Protein AF-A0A1G1W576-F1 (afdb_monomer_lite)

Secondary structure (DSSP, 8-state):
--HHHHHHHHTS-HHHHHHHHHHHHHHHHHTTTT-SS------SSS-HHHHHHHHTTTSEEEEEEETTEEEEEE-HHHHHTHHHHHHHHHHHHHT--

Radius of gyration: 12.87 Å; chains: 1; bounding box: 28×29×38 Å

Structure (mmCIF, N/CA/C/O backbone):
data_AF-A0A1G1W576-F1
#
_entry.id   AF-A0A1G1W576-F1
#
loop_
_atom_site.group_PDB
_atom_site.id
_atom_site.type_symbol
_atom_site.label_atom_id
_atom_site.label_alt_id
_atom_site.label_comp_id
_atom_site.label_asym_id
_atom_site.label_entity_id
_atom_site.label_seq_id
_atom_site.pdbx_PDB_ins_code
_atom_site.Cartn_x
_atom_site.Cartn_y
_atom_site.Cartn_z
_atom_site.occupancy
_atom_site.B_iso_or_equiv
_atom_site.auth_seq_id
_atom_site.auth_comp_id
_atom_site.auth_asym_id
_atom_site.auth_atom_id
_atom_site.pdbx_PDB_model_num
ATOM 1 N N . MET A 1 1 ? -3.300 15.237 3.085 1.00 78.19 1 MET A N 1
ATOM 2 C CA . MET A 1 1 ? -3.907 13.913 2.808 1.00 78.19 1 MET A CA 1
ATOM 3 C C . MET A 1 1 ? -5.431 13.900 2.793 1.00 78.19 1 MET A C 1
ATOM 5 O O . MET A 1 1 ? -6.075 14.296 3.761 1.00 78.19 1 MET A O 1
ATOM 9 N N . ASN A 1 2 ? -6.013 13.356 1.720 1.00 86.38 2 ASN A N 1
ATOM 10 C CA . ASN A 1 2 ? -7.446 13.053 1.608 1.00 86.38 2 ASN A CA 1
ATOM 11 C C . ASN A 1 2 ? -7.902 11.958 2.617 1.00 86.38 2 ASN A C 1
ATOM 13 O O . ASN A 1 2 ? -7.309 10.875 2.646 1.00 86.38 2 ASN A O 1
ATOM 17 N N . PRO A 1 3 ? -8.993 12.149 3.394 1.00 86.81 3 PRO A N 1
ATOM 18 C CA . PRO A 1 3 ? -9.479 11.158 4.367 1.00 86.81 3 PRO A CA 1
ATOM 19 C C . PRO A 1 3 ? -9.867 9.802 3.749 1.00 86.81 3 PRO A C 1
ATOM 21 O O . PRO A 1 3 ? -9.781 8.765 4.413 1.00 86.81 3 PRO A O 1
ATOM 24 N N . LYS A 1 4 ? -10.271 9.767 2.470 1.00 87.75 4 LYS A N 1
ATOM 25 C CA . LYS A 1 4 ? -10.526 8.500 1.760 1.00 87.75 4 LYS A CA 1
ATOM 26 C C . LYS A 1 4 ? -9.232 7.725 1.514 1.00 87.75 4 LYS A C 1
ATOM 28 O O . LYS A 1 4 ? -9.210 6.508 1.698 1.00 87.75 4 LYS A O 1
ATOM 33 N N . LEU A 1 5 ? -8.169 8.428 1.128 1.00 88.44 5 LEU A N 1
ATOM 34 C CA . LEU A 1 5 ? -6.853 7.849 0.884 1.00 88.44 5 LEU A CA 1
ATOM 35 C C . LEU A 1 5 ? -6.235 7.327 2.185 1.00 88.44 5 LEU A C 1
ATOM 37 O O . LEU A 1 5 ? -5.795 6.180 2.239 1.00 88.44 5 LEU A O 1
ATOM 41 N N . GLU A 1 6 ? -6.317 8.113 3.262 1.00 90.19 6 GLU A N 1
ATOM 42 C CA . GLU A 1 6 ? -5.898 7.682 4.598 1.00 90.19 6 GLU A CA 1
ATOM 43 C C . GLU A 1 6 ? -6.561 6.355 4.997 1.00 90.19 6 GLU A C 1
ATOM 45 O O . GLU A 1 6 ? -5.894 5.405 5.414 1.00 90.19 6 GLU A O 1
ATOM 50 N N . ARG A 1 7 ? -7.886 6.259 4.833 1.00 90.62 7 ARG A N 1
ATOM 51 C CA . 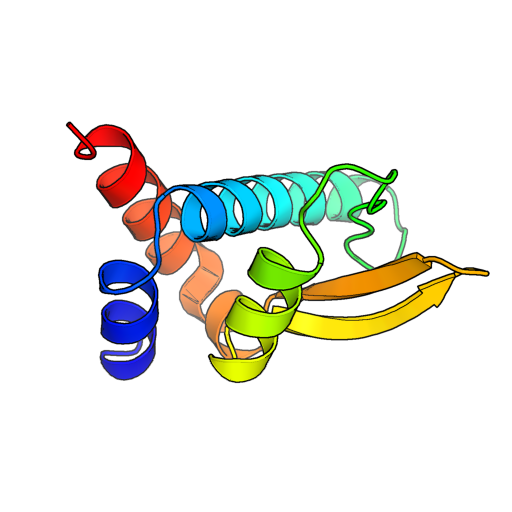ARG A 1 7 ? -8.642 5.048 5.172 1.00 90.62 7 ARG A CA 1
ATOM 52 C C . ARG A 1 7 ? -8.201 3.840 4.341 1.00 90.62 7 ARG A C 1
ATOM 54 O O . ARG A 1 7 ? -8.103 2.736 4.883 1.00 90.62 7 ARG A O 1
ATOM 61 N N . LYS A 1 8 ? -7.926 4.028 3.046 1.00 90.75 8 LYS A N 1
ATOM 62 C CA . LYS A 1 8 ? -7.408 2.966 2.166 1.00 90.75 8 LYS A CA 1
ATOM 63 C C . LYS A 1 8 ? -6.051 2.449 2.658 1.00 90.75 8 LYS A C 1
ATOM 65 O O . LYS A 1 8 ? -5.864 1.238 2.712 1.00 90.75 8 LYS A O 1
ATOM 70 N N . LEU A 1 9 ? -5.149 3.343 3.073 1.00 89.62 9 LEU A N 1
ATOM 71 C CA . LEU A 1 9 ? -3.829 2.986 3.606 1.00 89.62 9 LEU A CA 1
ATOM 72 C C . LEU A 1 9 ? -3.923 2.281 4.966 1.00 89.62 9 LEU A C 1
ATOM 74 O O . LEU A 1 9 ? -3.317 1.232 5.156 1.00 89.62 9 LEU A O 1
ATOM 78 N N . ARG A 1 10 ? -4.748 2.778 5.894 1.00 90.12 10 ARG A N 1
ATOM 79 C CA . ARG A 1 10 ? -4.937 2.151 7.219 1.00 90.12 10 ARG A CA 1
ATOM 80 C C . ARG A 1 10 ? -5.555 0.753 7.167 1.00 90.12 10 ARG A C 1
ATOM 82 O O . ARG A 1 10 ? -5.361 -0.033 8.085 1.00 90.12 10 ARG A O 1
ATOM 89 N N . THR A 1 11 ? -6.328 0.458 6.123 1.00 90.50 11 THR A N 1
ATOM 90 C CA . THR A 1 11 ? -6.972 -0.851 5.912 1.00 90.50 11 THR A CA 1
ATOM 91 C C . THR A 1 11 ? -6.198 -1.749 4.944 1.00 90.50 11 THR A C 1
ATOM 93 O O . THR A 1 11 ? -6.650 -2.853 4.623 1.00 90.50 11 THR A O 1
ATOM 96 N N . ALA A 1 12 ? -5.048 -1.284 4.452 1.00 89.12 12 ALA A N 1
ATOM 97 C CA . ALA A 1 12 ? -4.133 -2.094 3.669 1.00 89.12 12 ALA A CA 1
ATOM 98 C C . ALA A 1 12 ? -3.375 -3.059 4.589 1.00 89.12 12 ALA A C 1
ATOM 100 O O . ALA A 1 12 ? -3.076 -2.746 5.735 1.00 89.12 12 ALA A O 1
ATOM 101 N N . SER A 1 13 ? -3.066 -4.246 4.081 1.00 88.81 13 SER A N 1
ATOM 102 C CA . SER A 1 13 ? -2.239 -5.236 4.782 1.00 88.81 13 SER A CA 1
ATOM 103 C C . SER A 1 13 ? -0.762 -4.828 4.819 1.00 88.81 13 SER A C 1
ATOM 105 O O . SER A 1 13 ? -0.304 -4.061 3.972 1.00 88.81 13 SER A O 1
ATOM 107 N N . LYS A 1 14 ? 0.019 -5.418 5.734 1.00 87.00 14 LYS A N 1
ATOM 108 C CA . LYS A 1 14 ? 1.472 -5.192 5.833 1.00 87.00 14 LYS A CA 1
ATOM 109 C C . LYS A 1 14 ? 2.192 -5.347 4.490 1.00 87.00 14 LYS A C 1
ATOM 111 O O . LYS A 1 14 ? 2.965 -4.478 4.113 1.00 87.00 14 LYS A O 1
ATOM 116 N N . ASN A 1 15 ? 1.883 -6.407 3.737 1.00 86.31 15 ASN A N 1
ATOM 117 C CA . ASN A 1 15 ? 2.495 -6.664 2.427 1.00 86.31 15 ASN A CA 1
ATOM 118 C C . ASN A 1 15 ? 2.135 -5.589 1.391 1.00 86.31 15 ASN A C 1
ATOM 120 O O . ASN A 1 15 ? 2.960 -5.235 0.557 1.00 86.31 15 ASN A O 1
ATOM 124 N N . GLN A 1 16 ? 0.914 -5.053 1.446 1.00 86.50 16 GLN A N 1
ATOM 125 C CA . GLN A 1 16 ? 0.486 -3.951 0.582 1.00 86.50 16 GLN A CA 1
ATOM 126 C C . GLN A 1 16 ? 1.192 -2.643 0.944 1.00 86.50 16 GLN A C 1
ATOM 128 O O . GLN A 1 16 ? 1.620 -1.921 0.051 1.00 86.50 16 GLN A O 1
ATOM 133 N N . LEU A 1 17 ? 1.339 -2.352 2.238 1.00 89.44 17 LEU A N 1
ATOM 134 C CA . LEU A 1 17 ? 2.058 -1.171 2.711 1.00 89.44 17 LEU A CA 1
ATOM 135 C C . LEU A 1 17 ? 3.551 -1.238 2.404 1.00 89.44 17 LEU A C 1
ATOM 137 O O . LEU A 1 17 ? 4.112 -0.240 1.971 1.00 89.44 17 LEU A O 1
ATOM 141 N N . GLN A 1 18 ? 4.174 -2.405 2.580 1.00 85.69 18 GLN A N 1
ATOM 142 C CA . GLN A 1 18 ? 5.576 -2.610 2.229 1.00 85.69 18 GLN A CA 1
ATOM 143 C C . GLN A 1 18 ? 5.785 -2.378 0.731 1.00 85.69 18 GLN A C 1
ATOM 145 O O . GLN A 1 18 ? 6.633 -1.579 0.356 1.00 85.69 18 GLN A O 1
ATOM 150 N N . TYR A 1 19 ? 4.926 -2.963 -0.109 1.00 83.38 19 TYR A N 1
ATOM 151 C CA . TYR A 1 19 ? 4.972 -2.746 -1.553 1.00 83.38 19 TYR A CA 1
ATOM 152 C C . TYR A 1 19 ? 4.816 -1.267 -1.938 1.00 83.38 19 TYR A C 1
ATOM 154 O O . TYR A 1 19 ? 5.546 -0.766 -2.787 1.00 83.38 19 TYR A O 1
ATOM 162 N N . LEU A 1 20 ? 3.877 -0.547 -1.314 1.00 86.00 20 LEU A N 1
ATOM 163 C CA . LEU A 1 20 ? 3.714 0.890 -1.546 1.00 86.00 20 LEU A CA 1
ATOM 164 C C . LEU A 1 20 ? 4.942 1.684 -1.093 1.00 86.00 20 LEU A C 1
ATOM 166 O O . LEU A 1 20 ? 5.346 2.604 -1.795 1.00 86.00 20 LEU A O 1
ATOM 170 N N . ASN A 1 21 ? 5.539 1.333 0.046 1.00 87.62 21 ASN A N 1
ATOM 171 C CA . ASN A 1 21 ? 6.757 1.969 0.537 1.00 87.62 21 ASN A CA 1
ATOM 172 C C . ASN A 1 21 ? 7.925 1.772 -0.440 1.00 87.62 21 ASN A C 1
ATOM 174 O O . ASN A 1 21 ? 8.595 2.741 -0.788 1.00 87.62 21 ASN A O 1
ATOM 178 N N . ASP A 1 22 ? 8.107 0.546 -0.934 1.00 82.69 22 ASP A N 1
ATOM 179 C CA . ASP A 1 22 ? 9.124 0.220 -1.936 1.00 82.69 22 ASP A CA 1
ATOM 180 C C . ASP A 1 22 ? 8.856 0.964 -3.259 1.00 82.69 22 ASP A C 1
ATOM 182 O O . ASP A 1 22 ? 9.786 1.440 -3.906 1.00 82.69 22 ASP A O 1
ATOM 186 N N . LEU A 1 23 ? 7.585 1.148 -3.641 1.00 78.81 23 LEU A N 1
ATOM 187 C CA . LEU A 1 23 ? 7.189 1.916 -4.830 1.00 78.81 23 LEU A CA 1
ATOM 188 C C . LEU A 1 23 ? 7.435 3.415 -4.666 1.00 78.81 23 LEU A C 1
ATOM 190 O O . LEU A 1 23 ? 7.885 4.055 -5.613 1.00 78.81 23 LEU A O 1
ATOM 194 N N . PHE A 1 24 ? 7.198 3.975 -3.480 1.00 80.56 24 PHE A N 1
ATOM 195 C CA . PHE A 1 24 ? 7.561 5.356 -3.160 1.00 80.56 24 PHE A CA 1
ATOM 196 C C . PHE A 1 24 ? 9.074 5.572 -3.229 1.00 80.56 24 PHE A C 1
ATOM 198 O O . PHE A 1 24 ? 9.521 6.574 -3.785 1.00 80.56 24 PHE A O 1
ATOM 205 N N . ASP A 1 25 ? 9.860 4.641 -2.689 1.00 74.44 25 ASP A N 1
ATOM 206 C CA . ASP A 1 25 ? 11.321 4.727 -2.690 1.00 74.44 25 ASP A CA 1
ATOM 207 C C . ASP A 1 25 ? 11.905 4.559 -4.103 1.00 74.44 25 ASP A C 1
ATOM 209 O O . ASP A 1 25 ? 12.712 5.370 -4.558 1.00 74.44 25 ASP A O 1
ATOM 213 N N . SER A 1 26 ? 11.389 3.588 -4.862 1.00 67.75 26 SER A N 1
ATOM 214 C CA . SER A 1 26 ? 11.759 3.356 -6.261 1.00 67.75 26 SER A CA 1
ATOM 215 C C . SER A 1 26 ? 11.358 4.524 -7.174 1.00 67.75 26 SER A C 1
ATOM 217 O O . SER A 1 26 ? 12.148 4.954 -8.016 1.00 67.75 26 SER A O 1
ATOM 219 N N . SER A 1 27 ? 10.174 5.116 -6.976 1.00 58.56 27 SER A N 1
ATOM 220 C CA . SER A 1 27 ? 9.736 6.314 -7.708 1.00 58.56 27 SER A CA 1
ATOM 221 C C . SER A 1 27 ? 10.651 7.522 -7.460 1.00 58.56 27 SER A C 1
ATOM 223 O O . SER A 1 27 ? 10.930 8.301 -8.376 1.00 58.56 27 SER A O 1
ATOM 225 N N . LEU A 1 28 ? 11.177 7.649 -6.238 1.00 45.81 28 LEU A N 1
ATOM 226 C CA . LEU A 1 28 ? 12.175 8.655 -5.865 1.00 45.81 28 LEU A CA 1
ATOM 227 C C . LEU A 1 28 ? 13.549 8.386 -6.499 1.00 45.81 28 LEU A C 1
ATOM 229 O O . LEU A 1 28 ? 14.169 9.329 -6.989 1.00 45.81 28 LEU A O 1
ATOM 233 N N . ALA A 1 29 ? 13.995 7.128 -6.560 1.00 35.41 29 ALA A N 1
ATOM 234 C CA . ALA A 1 29 ? 15.248 6.752 -7.223 1.00 35.41 29 ALA A CA 1
ATOM 235 C C . ALA A 1 29 ? 15.217 7.039 -8.739 1.00 35.41 29 ALA A C 1
ATOM 237 O O . ALA A 1 29 ? 16.196 7.515 -9.313 1.00 35.41 29 ALA A O 1
ATOM 238 N N . VAL A 1 30 ? 14.064 6.835 -9.384 1.00 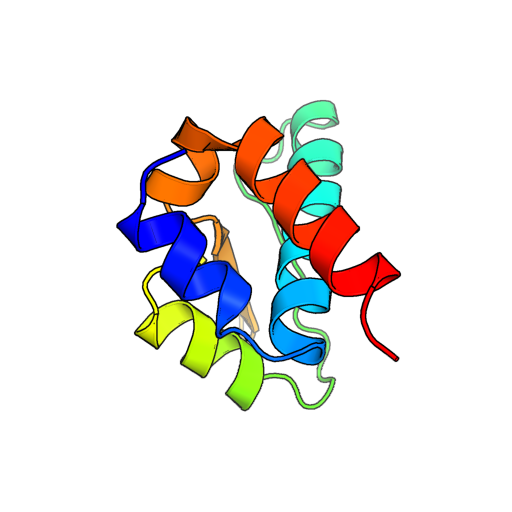34.88 30 VAL A N 1
ATOM 239 C CA . VAL A 1 30 ? 13.879 7.035 -10.831 1.00 34.88 30 VAL A CA 1
ATOM 240 C C . VAL A 1 30 ? 13.874 8.518 -11.242 1.00 34.88 30 VAL A C 1
ATOM 242 O O . VAL A 1 30 ? 14.394 8.857 -12.309 1.00 34.88 30 VAL A O 1
ATOM 245 N N . LYS A 1 31 ? 13.397 9.436 -10.383 1.00 31.53 31 LYS A N 1
ATOM 246 C CA . LYS A 1 31 ? 13.482 10.890 -10.643 1.00 31.53 31 LYS A CA 1
ATOM 247 C C . LYS A 1 31 ? 14.922 11.396 -10.814 1.00 31.53 31 LYS A C 1
ATOM 249 O O . LYS A 1 31 ? 15.114 12.438 -11.433 1.00 31.53 31 LYS A O 1
ATOM 254 N N . SER A 1 32 ? 15.923 10.670 -10.313 1.00 32.72 32 SER A N 1
ATOM 255 C CA . SER A 1 32 ? 17.334 11.061 -10.420 1.00 32.72 32 SER A CA 1
ATOM 256 C C . SER A 1 32 ? 17.998 10.653 -11.749 1.00 32.72 32 SER A C 1
ATOM 258 O O . SER A 1 32 ? 19.081 11.141 -12.056 1.00 32.72 32 SER A O 1
ATOM 260 N N . SER A 1 33 ? 17.372 9.804 -12.581 1.00 31.61 33 SER A N 1
ATOM 261 C CA . SER A 1 33 ? 18.016 9.254 -13.796 1.00 31.61 33 SER A CA 1
ATOM 262 C C . SER A 1 33 ? 17.204 9.357 -15.096 1.00 31.61 33 SER A C 1
ATOM 264 O O . SER A 1 33 ? 17.527 8.692 -16.073 1.00 31.61 33 SER A O 1
ATOM 266 N N . GLY A 1 34 ? 16.182 10.216 -15.166 1.00 29.67 34 GLY A N 1
ATOM 267 C CA . GLY A 1 34 ? 15.548 10.582 -16.445 1.00 29.67 34 GLY A CA 1
ATOM 268 C C . GLY A 1 34 ? 14.686 9.499 -17.114 1.00 29.67 34 GLY A C 1
ATOM 269 O O . GLY A 1 34 ? 14.222 9.709 -18.232 1.00 29.67 34 GLY A O 1
ATOM 270 N N . ALA A 1 35 ? 14.419 8.370 -16.451 1.00 34.81 35 ALA A N 1
ATOM 271 C CA . ALA A 1 35 ? 13.457 7.378 -16.927 1.00 34.81 35 ALA A CA 1
ATOM 272 C C . ALA A 1 35 ? 12.040 7.762 -16.465 1.00 34.81 35 ALA A C 1
ATOM 274 O O . ALA A 1 35 ? 11.769 7.917 -15.279 1.00 34.81 35 ALA A O 1
ATOM 275 N N . THR A 1 36 ? 11.115 7.959 -17.400 1.00 38.38 36 THR A N 1
ATOM 276 C CA . THR A 1 36 ? 9.767 8.497 -17.141 1.00 38.38 36 THR A CA 1
ATOM 277 C C . THR A 1 36 ? 8.774 7.430 -16.656 1.00 38.38 36 THR A C 1
ATOM 279 O O . THR A 1 36 ? 7.700 7.271 -17.227 1.00 38.38 36 THR A O 1
ATOM 282 N N . GLY A 1 37 ? 9.118 6.663 -15.621 1.00 41.16 37 GLY A N 1
ATOM 283 C CA . GLY A 1 37 ? 8.161 5.745 -15.001 1.00 41.16 37 GLY A CA 1
ATOM 284 C C . GLY A 1 37 ? 8.768 4.899 -13.894 1.00 41.16 37 GLY A C 1
ATOM 285 O O . GLY A 1 37 ? 9.853 4.345 -14.051 1.00 41.16 37 GLY A O 1
ATOM 286 N N . SER A 1 38 ? 8.070 4.798 -12.765 1.00 47.88 38 SER 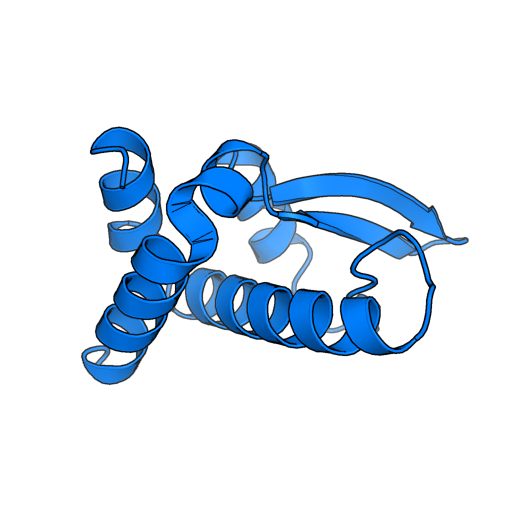A N 1
ATOM 287 C CA . SER A 1 38 ? 8.552 4.043 -11.597 1.00 47.88 38 SER A CA 1
ATOM 288 C C . SER A 1 38 ? 8.477 2.541 -11.899 1.00 47.88 38 SER A C 1
ATOM 290 O O . SER A 1 38 ? 7.448 1.909 -11.683 1.00 47.88 38 SER A O 1
ATOM 292 N N . GLN A 1 39 ? 9.531 1.957 -12.476 1.00 49.25 39 GLN A N 1
ATOM 293 C CA . GLN A 1 39 ? 9.583 0.520 -12.754 1.00 49.25 39 GLN A CA 1
ATOM 294 C C . GLN A 1 39 ? 9.889 -0.255 -11.470 1.00 49.25 39 GLN A C 1
ATOM 296 O O . GLN A 1 39 ? 11.045 -0.560 -11.191 1.00 49.25 39 GLN A O 1
ATOM 301 N N . ILE A 1 40 ? 8.859 -0.673 -10.727 1.00 49.59 40 ILE A N 1
ATOM 302 C CA . ILE A 1 40 ? 9.021 -1.905 -9.948 1.00 49.59 40 ILE A CA 1
ATOM 303 C C . ILE A 1 40 ? 8.990 -3.058 -10.944 1.00 49.59 40 ILE A C 1
ATOM 305 O O . ILE A 1 40 ? 7.936 -3.423 -11.472 1.00 49.59 40 ILE A O 1
ATOM 309 N N . GLN A 1 41 ? 10.164 -3.624 -11.214 1.00 45.09 41 GLN A N 1
ATOM 310 C CA . GLN A 1 41 ? 10.274 -4.891 -11.915 1.00 45.09 41 GLN A CA 1
ATOM 311 C C . GLN A 1 41 ? 9.722 -5.965 -10.974 1.00 45.09 41 GLN A C 1
ATOM 313 O O . GLN A 1 41 ? 10.335 -6.323 -9.972 1.00 45.09 41 GLN A O 1
ATOM 318 N N . LEU A 1 42 ? 8.501 -6.423 -11.258 1.00 49.28 42 LEU A N 1
ATOM 319 C CA . LEU A 1 42 ? 7.882 -7.565 -10.589 1.00 49.28 42 LEU A CA 1
ATOM 320 C C . LEU A 1 42 ? 8.592 -8.842 -11.059 1.00 49.28 42 LEU A C 1
ATOM 322 O O . LEU A 1 42 ? 8.022 -9.651 -11.787 1.00 49.28 42 LEU A O 1
ATOM 326 N N . GLU A 1 43 ? 9.857 -9.000 -10.680 1.00 39.09 43 GLU A N 1
ATOM 327 C CA . GLU A 1 43 ? 10.590 -10.258 -10.785 1.00 39.09 43 GLU A CA 1
ATOM 328 C C . GLU A 1 43 ? 9.870 -11.269 -9.886 1.00 39.09 43 GLU A C 1
ATOM 330 O O . GLU A 1 43 ? 10.106 -11.311 -8.690 1.00 39.09 43 GLU A O 1
ATOM 335 N N . GLN A 1 44 ? 8.888 -11.982 -10.444 1.00 42.75 44 GLN A N 1
ATOM 336 C CA . GLN A 1 44 ? 8.354 -13.298 -10.053 1.00 42.75 44 GLN A CA 1
ATOM 337 C C . GLN A 1 44 ? 8.172 -13.681 -8.566 1.00 42.75 44 GLN A C 1
ATOM 339 O O . GLN A 1 44 ? 7.930 -14.847 -8.266 1.00 42.75 44 GLN A O 1
ATOM 344 N N . HIS A 1 45 ? 8.177 -12.765 -7.609 1.00 38.56 45 HIS A N 1
ATOM 345 C CA . HIS A 1 45 ? 7.813 -13.075 -6.233 1.00 38.56 45 HIS A CA 1
ATOM 346 C C . HIS A 1 45 ? 6.312 -12.874 -6.089 1.00 38.56 45 HIS A C 1
ATOM 348 O O . HIS A 1 45 ? 5.860 -11.753 -6.255 1.00 38.56 45 HIS A O 1
ATOM 354 N N . SER A 1 46 ? 5.557 -13.951 -5.839 1.00 44.88 46 SER A N 1
ATOM 355 C CA . SER A 1 46 ? 4.201 -14.106 -5.256 1.00 44.88 46 SER A CA 1
ATOM 356 C C . SER A 1 46 ? 3.342 -12.860 -4.901 1.00 44.88 46 SER A C 1
ATOM 358 O O . SER A 1 46 ? 2.640 -12.854 -3.892 1.00 44.88 46 SER A O 1
ATOM 360 N N . LEU A 1 47 ? 3.343 -11.803 -5.718 1.00 54.56 47 LEU A N 1
ATOM 361 C CA . LEU A 1 47 ? 2.778 -10.473 -5.440 1.00 54.56 47 LEU A CA 1
ATOM 362 C C . LEU A 1 47 ? 1.641 -10.104 -6.397 1.00 54.56 47 LEU A C 1
ATOM 364 O O . LEU A 1 47 ? 1.041 -9.041 -6.243 1.00 54.56 47 LEU A O 1
ATOM 368 N N . GLY A 1 48 ? 1.274 -10.989 -7.332 1.00 61.56 48 GLY A N 1
ATOM 369 C CA . GLY A 1 48 ? 0.133 -10.776 -8.230 1.00 61.56 48 GLY A CA 1
ATOM 370 C C . GLY A 1 48 ? -1.161 -10.451 -7.472 1.00 61.56 48 GLY A C 1
ATOM 371 O O . GLY A 1 48 ? -1.916 -9.574 -7.891 1.00 61.56 48 GLY A O 1
ATOM 372 N N . GLY A 1 49 ? -1.379 -11.073 -6.305 1.00 70.12 49 GLY A N 1
ATOM 373 C CA . GLY A 1 49 ? -2.506 -10.765 -5.417 1.00 70.12 49 GLY A CA 1
ATOM 374 C C . GLY A 1 49 ? -2.399 -9.391 -4.745 1.00 70.12 49 GLY A C 1
ATOM 375 O O . GLY A 1 49 ? -3.374 -8.642 -4.729 1.00 70.12 49 GLY A O 1
ATOM 376 N N . THR A 1 50 ? -1.215 -9.030 -4.243 1.00 78.12 50 THR A N 1
ATOM 377 C CA . THR A 1 50 ? -0.952 -7.739 -3.583 1.00 78.12 50 THR A CA 1
ATOM 378 C C . THR A 1 50 ? -1.150 -6.577 -4.548 1.00 78.12 50 THR A C 1
ATOM 380 O O . THR A 1 50 ? -1.921 -5.666 -4.250 1.00 78.12 50 THR A O 1
ATOM 383 N N . VAL A 1 51 ? -0.530 -6.642 -5.729 1.00 76.06 51 VAL A N 1
ATOM 384 C CA . VAL A 1 51 ? -0.623 -5.602 -6.763 1.00 76.06 51 VAL A CA 1
ATOM 385 C C . VAL A 1 51 ? -2.055 -5.478 -7.275 1.00 76.06 51 VAL A C 1
ATOM 387 O O . VAL A 1 51 ? -2.606 -4.382 -7.285 1.00 76.06 51 VAL A O 1
ATOM 390 N N . SER A 1 52 ? -2.718 -6.593 -7.596 1.00 80.00 52 SER A N 1
ATOM 391 C CA . SER A 1 52 ? -4.124 -6.563 -8.027 1.00 80.00 52 SER A CA 1
ATOM 392 C C . SER A 1 52 ? -5.045 -5.966 -6.960 1.00 80.00 52 SER A C 1
ATOM 394 O O . SER A 1 52 ? -5.989 -5.246 -7.280 1.00 80.00 52 SER A O 1
ATOM 396 N N . ALA A 1 53 ? -4.782 -6.241 -5.681 1.00 84.56 53 ALA A N 1
ATOM 397 C CA . ALA A 1 53 ? -5.558 -5.693 -4.576 1.00 84.56 53 ALA A CA 1
ATOM 398 C C . ALA A 1 53 ? -5.270 -4.206 -4.310 1.00 84.56 53 ALA A C 1
ATOM 400 O O . ALA A 1 53 ? -6.151 -3.522 -3.792 1.00 84.56 53 ALA A O 1
ATOM 401 N N . LEU A 1 54 ? -4.076 -3.712 -4.650 1.00 86.44 54 LEU A N 1
ATOM 402 C CA . LEU A 1 54 ? -3.738 -2.287 -4.630 1.00 86.44 54 LEU A CA 1
ATOM 403 C C . LEU A 1 54 ? -4.388 -1.541 -5.801 1.00 86.44 54 LEU A C 1
ATOM 405 O O . LEU A 1 54 ? -4.931 -0.460 -5.586 1.00 86.44 54 LEU A O 1
ATOM 409 N N . ILE A 1 55 ? -4.412 -2.146 -6.994 1.00 84.38 55 ILE A N 1
ATOM 410 C CA . ILE A 1 55 ? -5.117 -1.607 -8.168 1.00 84.38 55 ILE A CA 1
ATOM 411 C C . ILE A 1 55 ? -6.615 -1.503 -7.877 1.00 84.38 55 ILE A C 1
ATOM 413 O O . ILE A 1 55 ? -7.205 -0.445 -8.037 1.00 84.38 55 ILE A O 1
ATOM 417 N N . LYS A 1 56 ? -7.233 -2.564 -7.337 1.00 86.38 56 LYS A N 1
ATOM 418 C CA . LYS A 1 56 ? -8.652 -2.547 -6.920 1.00 86.38 56 LYS A CA 1
ATOM 419 C C . LYS A 1 56 ? -8.981 -1.518 -5.833 1.00 86.38 56 LYS A C 1
ATOM 421 O O . LYS A 1 56 ? -10.153 -1.268 -5.580 1.00 86.38 56 LYS A O 1
ATOM 426 N N . ARG A 1 57 ? -7.972 -1.001 -5.131 1.00 85.69 57 ARG A N 1
ATOM 427 C CA . ARG A 1 57 ? -8.120 0.036 -4.102 1.00 85.69 57 ARG A CA 1
ATOM 428 C C . ARG A 1 57 ? -7.821 1.439 -4.644 1.00 85.69 57 ARG A C 1
ATOM 430 O O . ARG A 1 57 ? -7.840 2.382 -3.854 1.00 85.69 57 ARG A O 1
ATOM 437 N N . ASP A 1 58 ? -7.512 1.576 -5.934 1.00 87.19 58 ASP A N 1
ATOM 438 C CA . ASP A 1 58 ? -7.008 2.802 -6.571 1.00 87.19 58 ASP A CA 1
ATOM 439 C C . ASP A 1 58 ? -5.823 3.406 -5.806 1.00 87.19 58 ASP A C 1
ATOM 441 O O . ASP A 1 58 ? -5.706 4.617 -5.652 1.00 87.19 58 ASP A O 1
ATOM 445 N N . LEU A 1 59 ? -4.975 2.555 -5.224 1.00 86.31 59 LEU A N 1
ATOM 446 C CA 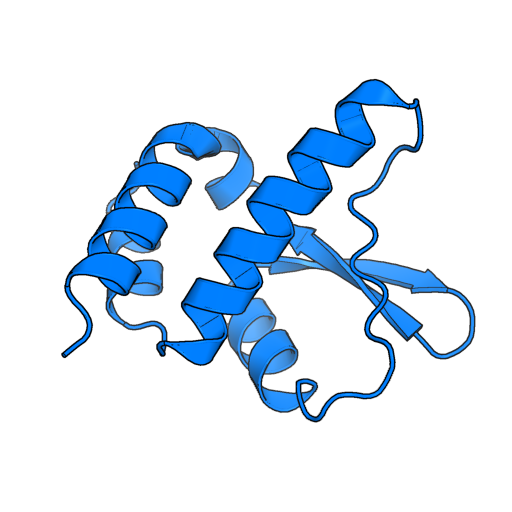. LEU A 1 59 ? -3.731 3.003 -4.599 1.00 86.31 59 LEU A CA 1
ATOM 447 C C . LEU A 1 59 ? -2.615 3.030 -5.641 1.00 86.31 59 LEU A C 1
ATOM 449 O O . LEU A 1 59 ? -1.797 3.942 -5.646 1.00 86.31 59 LEU A O 1
ATOM 453 N N . VAL A 1 60 ? -2.620 2.079 -6.569 1.00 85.56 60 VAL A N 1
ATOM 454 C CA . VAL A 1 60 ? -1.691 2.038 -7.701 1.00 85.56 60 VAL A CA 1
ATOM 455 C C . VAL A 1 60 ? -2.469 1.861 -8.993 1.00 85.56 60 VAL A C 1
ATOM 457 O O . VAL A 1 60 ? -3.569 1.313 -8.989 1.00 85.56 60 VAL A O 1
ATOM 460 N N . GLU A 1 61 ? -1.881 2.285 -10.098 1.00 83.25 61 GLU A N 1
ATOM 461 C CA . GLU A 1 61 ? -2.474 2.222 -11.425 1.00 83.25 61 GLU A CA 1
ATOM 462 C C . GLU A 1 61 ? -1.526 1.490 -12.382 1.00 83.25 61 GLU A C 1
ATOM 464 O O . GLU A 1 61 ? -0.304 1.607 -12.254 1.00 83.25 61 GLU A O 1
ATOM 469 N N . PRO A 1 62 ? -2.045 0.693 -13.330 1.00 79.31 62 PRO A N 1
ATOM 470 C CA . PRO A 1 62 ? -1.210 0.056 -14.337 1.00 79.31 62 PRO A CA 1
ATOM 471 C C . PRO A 1 62 ? -0.634 1.114 -15.288 1.00 79.31 62 PRO A C 1
ATOM 473 O O . PRO A 1 62 ? -1.369 1.785 -16.002 1.00 79.31 62 PRO A O 1
ATOM 476 N N . ALA A 1 63 ? 0.691 1.208 -15.340 1.00 73.81 63 ALA A N 1
ATOM 477 C CA . ALA A 1 63 ? 1.427 2.157 -16.180 1.00 73.81 63 ALA A CA 1
ATOM 478 C C . ALA A 1 63 ? 1.947 1.536 -17.487 1.00 73.81 63 ALA A C 1
ATOM 480 O O . ALA A 1 63 ? 2.751 2.125 -18.205 1.00 73.81 63 ALA A O 1
ATOM 481 N N . GLY A 1 64 ? 1.521 0.309 -17.790 1.00 70.19 64 GLY A N 1
ATOM 482 C CA . GLY A 1 64 ? 1.850 -0.393 -19.026 1.00 70.19 64 GLY A CA 1
ATOM 483 C C . GLY A 1 64 ? 2.384 -1.796 -18.782 1.00 70.19 64 GLY A C 1
ATOM 484 O O . GLY A 1 64 ? 2.247 -2.370 -17.701 1.00 70.19 64 GLY A O 1
ATOM 485 N N . ARG A 1 65 ? 2.979 -2.380 -19.818 1.00 64.38 65 ARG A N 1
ATOM 486 C CA . ARG A 1 65 ? 3.599 -3.705 -19.759 1.00 64.38 65 ARG A CA 1
ATOM 487 C C . ARG A 1 65 ? 4.961 -3.662 -20.429 1.00 64.38 65 ARG A C 1
ATOM 489 O O . ARG A 1 65 ? 5.105 -3.062 -21.487 1.00 64.38 65 ARG A O 1
ATOM 496 N N . GLU A 1 66 ? 5.937 -4.318 -19.820 1.00 62.97 66 GLU A N 1
ATOM 497 C CA . GLU A 1 66 ? 7.247 -4.567 -20.417 1.00 62.97 66 GLU A CA 1
ATOM 498 C C . GLU A 1 66 ? 7.404 -6.075 -20.605 1.00 62.97 66 GLU A C 1
ATOM 500 O O . GLU A 1 66 ? 7.575 -6.828 -19.645 1.00 62.97 66 GLU A O 1
ATOM 505 N N . GLY A 1 67 ? 7.257 -6.540 -21.847 1.00 69.81 67 GLY A N 1
ATOM 506 C CA . GLY A 1 67 ? 7.213 -7.971 -22.142 1.00 69.81 67 GLY A CA 1
ATOM 507 C C . GLY A 1 67 ? 6.073 -8.670 -21.392 1.00 69.81 67 GLY A C 1
ATOM 508 O O . GLY A 1 67 ? 4.899 -8.377 -21.616 1.00 69.81 67 GLY A O 1
ATOM 509 N N . ARG A 1 68 ? 6.418 -9.605 -20.497 1.00 64.62 68 ARG A N 1
ATOM 510 C CA . ARG A 1 68 ? 5.452 -10.338 -19.651 1.00 64.62 68 ARG A CA 1
ATOM 511 C C . ARG A 1 68 ? 5.177 -9.658 -18.303 1.00 64.62 68 ARG A C 1
ATOM 513 O O . ARG A 1 68 ? 4.303 -10.116 -17.572 1.00 64.62 68 ARG A O 1
ATOM 520 N N . ASN A 1 69 ? 5.881 -8.573 -17.989 1.00 65.25 69 ASN A N 1
ATOM 521 C CA . ASN A 1 69 ? 5.796 -7.902 -16.698 1.00 65.25 69 ASN A CA 1
ATOM 522 C C . ASN A 1 69 ? 4.800 -6.738 -16.754 1.00 65.25 69 ASN A C 1
ATOM 524 O O . ASN A 1 69 ? 4.839 -5.908 -17.665 1.00 65.25 69 ASN A O 1
ATOM 528 N N . LEU A 1 70 ? 3.900 -6.665 -15.769 1.00 69.19 70 LEU A N 1
ATOM 529 C CA . LEU A 1 70 ? 3.011 -5.518 -15.582 1.00 69.19 70 LEU A CA 1
ATOM 530 C C . LEU A 1 70 ? 3.783 -4.398 -14.882 1.00 69.19 70 LEU A C 1
ATOM 532 O O . LEU A 1 70 ? 4.340 -4.617 -13.809 1.00 69.19 70 LEU A O 1
ATOM 536 N N . ARG A 1 71 ? 3.780 -3.201 -15.466 1.00 72.94 71 ARG A N 1
ATOM 537 C CA . ARG A 1 71 ? 4.264 -1.994 -14.800 1.00 72.94 71 ARG A CA 1
ATOM 538 C C . ARG A 1 71 ? 3.108 -1.345 -14.056 1.00 72.94 71 ARG A C 1
ATOM 540 O O . ARG A 1 71 ? 2.011 -1.210 -14.602 1.00 72.94 71 ARG A O 1
ATOM 547 N N . VAL A 1 72 ? 3.363 -0.930 -12.824 1.00 75.69 72 VAL A N 1
ATOM 548 C CA . VAL A 1 72 ? 2.403 -0.194 -12.003 1.00 75.69 72 VAL A CA 1
ATOM 549 C C . VAL A 1 72 ? 3.064 1.038 -11.419 1.00 75.69 72 VAL A C 1
ATOM 551 O O . VAL A 1 72 ? 4.263 1.044 -11.159 1.00 75.69 72 VAL A O 1
ATOM 554 N N . GLU A 1 73 ? 2.266 2.066 -11.199 1.00 80.19 73 GLU A N 1
ATOM 555 C CA . GLU A 1 73 ? 2.693 3.328 -10.621 1.00 80.19 73 GLU A CA 1
ATOM 556 C C . GLU A 1 73 ? 1.752 3.753 -9.507 1.00 80.19 73 GLU A C 1
ATOM 558 O O . GLU A 1 73 ? 0.627 3.273 -9.404 1.00 80.19 73 GLU A O 1
ATOM 563 N N . LEU A 1 74 ? 2.209 4.673 -8.661 1.00 83.62 74 LEU A N 1
ATOM 564 C CA . LEU A 1 74 ? 1.344 5.293 -7.664 1.00 83.62 74 LEU A CA 1
ATOM 565 C C . LEU A 1 74 ? 0.183 6.012 -8.357 1.00 83.62 74 LEU A C 1
ATOM 567 O O . LEU A 1 74 ? 0.388 6.692 -9.369 1.00 83.62 74 LEU A O 1
ATOM 571 N N . SER A 1 75 ? -1.007 5.881 -7.775 1.00 85.56 75 SER A N 1
ATOM 572 C CA . SER A 1 75 ? -2.181 6.642 -8.200 1.00 85.56 75 SER A CA 1
ATOM 573 C C . SER A 1 75 ? -1.922 8.145 -8.137 1.00 85.56 75 SER A C 1
A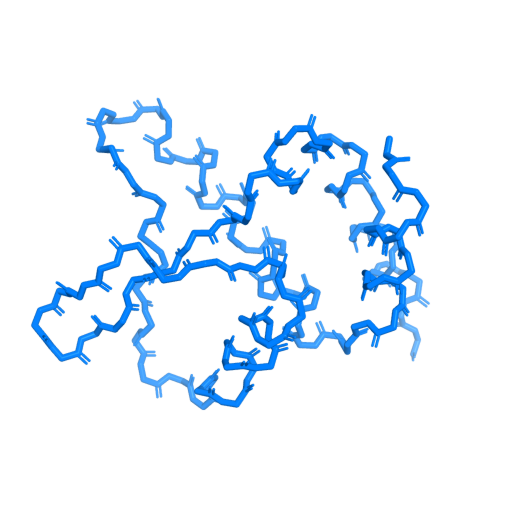TOM 575 O O . SER A 1 75 ? -1.128 8.620 -7.317 1.00 85.56 75 SER A O 1
ATOM 577 N N . GLU A 1 76 ? -2.618 8.919 -8.967 1.00 84.31 76 GLU A N 1
ATOM 578 C CA . GLU A 1 76 ? -2.531 10.385 -8.910 1.00 84.31 76 GLU A CA 1
ATOM 579 C C . GLU A 1 76 ? -2.865 10.954 -7.521 1.00 84.31 76 GLU A C 1
ATOM 581 O O . GLU A 1 76 ? -2.255 11.933 -7.091 1.00 84.31 76 GLU A O 1
ATOM 586 N N . GLU A 1 77 ? -3.792 10.327 -6.791 1.00 84.50 77 GLU A N 1
ATOM 587 C CA . GLU A 1 77 ? -4.127 10.714 -5.417 1.00 84.50 77 GLU A CA 1
ATOM 588 C C . GLU A 1 77 ? -2.934 10.521 -4.466 1.00 84.50 77 GLU A C 1
ATOM 590 O O . GLU A 1 77 ? -2.597 11.438 -3.717 1.00 84.50 77 GLU A O 1
ATOM 595 N N . LEU A 1 78 ? -2.245 9.372 -4.534 1.00 83.25 78 LEU A N 1
ATOM 596 C CA . LEU A 1 78 ? -1.025 9.138 -3.750 1.00 83.25 78 LEU A CA 1
ATOM 597 C C . LEU A 1 78 ? 0.115 10.068 -4.156 1.00 83.25 78 LEU A C 1
ATOM 599 O O . LEU A 1 78 ? 0.886 10.487 -3.300 1.00 83.25 78 LEU A O 1
ATOM 603 N N . LYS A 1 79 ? 0.233 10.394 -5.447 1.00 82.56 79 LYS A N 1
ATOM 604 C CA . LYS A 1 79 ? 1.251 11.327 -5.944 1.00 82.56 79 LYS A CA 1
ATOM 605 C C . LYS A 1 79 ? 1.016 12.748 -5.417 1.00 82.56 79 LYS A C 1
ATOM 607 O O . LYS A 1 79 ? 1.987 13.421 -5.082 1.00 82.56 79 LYS A O 1
ATOM 612 N N . LYS A 1 80 ? -0.244 13.197 -5.317 1.00 85.38 80 LYS A N 1
ATOM 613 C CA . LYS A 1 80 ? -0.609 14.522 -4.775 1.00 85.38 80 LYS A CA 1
ATOM 614 C C . LYS A 1 80 ? -0.314 14.648 -3.282 1.00 85.38 80 LYS A C 1
ATOM 616 O O . LYS A 1 80 ? 0.245 15.653 -2.865 1.00 85.38 80 LYS A O 1
ATOM 621 N N . ASP A 1 81 ? -0.652 13.625 -2.503 1.00 86.25 81 ASP A N 1
ATOM 622 C CA . ASP A 1 81 ? -0.417 13.572 -1.053 1.00 86.25 81 ASP A CA 1
ATOM 623 C C . ASP A 1 81 ? 0.846 12.750 -0.704 1.00 86.25 81 ASP A C 1
ATOM 625 O O . ASP A 1 81 ? 0.876 12.036 0.297 1.00 86.25 81 ASP A O 1
ATOM 629 N N . SER A 1 82 ? 1.885 12.822 -1.545 1.00 82.50 82 SER A N 1
ATOM 630 C CA . SER A 1 82 ? 3.082 11.964 -1.495 1.00 82.50 82 SER A CA 1
ATOM 631 C C . SER A 1 82 ? 3.746 11.902 -0.115 1.00 82.50 82 SER A C 1
ATOM 633 O O . SER A 1 82 ? 3.936 10.813 0.431 1.00 82.50 82 SER A O 1
ATOM 635 N N . ASP A 1 83 ? 4.080 13.055 0.469 1.00 85.75 83 ASP A N 1
ATOM 636 C CA . ASP A 1 83 ? 4.782 13.127 1.755 1.00 85.75 83 ASP A CA 1
ATOM 637 C C . ASP A 1 83 ? 3.921 12.613 2.914 1.00 85.75 83 ASP A C 1
ATOM 639 O O . ASP A 1 83 ? 4.383 11.803 3.721 1.00 85.75 83 ASP A O 1
ATOM 643 N N . ASP A 1 84 ? 2.648 13.014 2.971 1.00 89.19 84 ASP A N 1
ATOM 644 C CA . ASP A 1 84 ? 1.713 12.534 3.993 1.00 89.19 84 ASP A CA 1
ATOM 645 C C . ASP A 1 84 ? 1.489 11.021 3.888 1.00 89.19 84 ASP A C 1
ATOM 647 O O . ASP A 1 84 ? 1.497 10.311 4.897 1.00 89.19 84 ASP A O 1
ATOM 651 N N . ALA A 1 85 ? 1.305 10.511 2.667 1.00 88.25 85 ALA A N 1
ATOM 652 C CA . ALA A 1 85 ? 1.096 9.095 2.416 1.00 88.25 85 ALA A CA 1
ATOM 653 C C . ALA A 1 85 ? 2.336 8.279 2.792 1.00 88.25 85 ALA A C 1
ATOM 655 O O . ALA A 1 85 ? 2.201 7.262 3.474 1.00 88.25 85 ALA A O 1
ATOM 656 N N . LYS A 1 86 ? 3.539 8.737 2.419 1.00 88.12 86 LYS A N 1
ATOM 657 C CA . LYS A 1 86 ? 4.802 8.083 2.790 1.00 88.12 86 LYS A CA 1
ATOM 658 C C . LYS A 1 86 ? 4.984 8.063 4.309 1.00 88.12 86 LYS A C 1
ATOM 660 O O . LYS A 1 86 ? 5.275 7.008 4.872 1.00 88.12 86 LYS A O 1
ATOM 665 N N . ASN A 1 87 ? 4.726 9.184 4.984 1.00 91.75 87 ASN A N 1
ATOM 666 C CA . ASN A 1 87 ? 4.790 9.279 6.445 1.00 91.75 87 ASN A CA 1
ATOM 667 C C . ASN A 1 87 ? 3.782 8.347 7.130 1.00 91.75 87 ASN A C 1
ATOM 669 O O . ASN A 1 87 ? 4.128 7.657 8.094 1.00 91.75 87 ASN A O 1
ATOM 673 N N . LEU A 1 88 ? 2.547 8.279 6.624 1.00 91.69 88 LEU A N 1
ATOM 674 C CA . LEU A 1 88 ? 1.534 7.373 7.152 1.00 91.69 88 LEU A CA 1
ATOM 675 C C . LEU A 1 88 ? 1.922 5.909 6.932 1.00 91.69 88 LEU A C 1
ATOM 677 O O . LEU A 1 88 ? 1.850 5.128 7.876 1.00 91.69 88 LEU A O 1
ATOM 681 N N . ILE A 1 89 ? 2.342 5.531 5.723 1.00 90.94 89 ILE A N 1
ATOM 682 C CA . ILE A 1 89 ? 2.781 4.166 5.406 1.00 90.94 89 ILE A CA 1
ATOM 683 C C . ILE A 1 89 ? 3.926 3.754 6.336 1.00 90.94 89 ILE A C 1
ATOM 685 O O . ILE A 1 89 ? 3.864 2.686 6.945 1.00 90.94 89 ILE A O 1
ATOM 689 N N . TRP A 1 90 ? 4.927 4.620 6.514 1.00 91.31 90 TRP A N 1
ATOM 690 C CA . TRP A 1 90 ? 6.059 4.355 7.400 1.00 91.31 90 TRP A CA 1
ATOM 691 C C . TRP A 1 90 ? 5.626 4.203 8.863 1.00 91.31 90 TRP A C 1
ATOM 693 O O . TRP A 1 90 ? 6.042 3.266 9.546 1.00 91.31 90 TRP A O 1
ATOM 703 N N . SER A 1 91 ? 4.725 5.070 9.334 1.00 93.31 91 SER A N 1
ATOM 704 C CA . SER A 1 91 ? 4.143 4.973 10.676 1.00 93.31 91 SER A CA 1
ATOM 705 C C . SER A 1 91 ? 3.356 3.673 10.869 1.00 93.31 91 SER A C 1
ATOM 707 O O . SER A 1 91 ? 3.527 2.993 11.882 1.00 93.31 91 SER A O 1
ATOM 709 N N . LEU A 1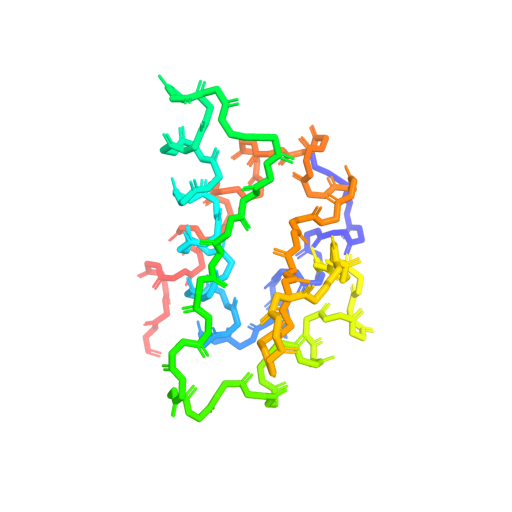 92 ? 2.534 3.275 9.895 1.00 92.38 92 LEU A N 1
ATOM 710 C CA . LEU A 1 92 ? 1.765 2.030 9.944 1.00 92.38 92 LEU A CA 1
ATOM 711 C C . LEU A 1 92 ? 2.682 0.804 9.964 1.00 92.38 92 LEU A C 1
ATOM 713 O O . LEU A 1 92 ? 2.466 -0.089 10.777 1.00 92.38 92 LEU A O 1
ATOM 717 N N . LEU A 1 93 ? 3.726 0.777 9.131 1.00 90.88 93 LEU A N 1
ATOM 718 C CA . LEU A 1 93 ? 4.714 -0.306 9.109 1.00 90.88 93 LEU A CA 1
ATOM 719 C C . LEU A 1 93 ? 5.491 -0.400 10.428 1.00 90.88 93 LEU A C 1
ATOM 721 O O . LEU A 1 93 ? 5.671 -1.498 10.951 1.00 90.88 93 LEU A O 1
ATOM 725 N N . LYS A 1 94 ? 5.903 0.739 11.000 1.00 91.88 94 LYS A N 1
ATOM 726 C CA . LYS A 1 94 ? 6.624 0.798 12.281 1.00 91.88 94 LYS A CA 1
ATOM 727 C C . LYS A 1 94 ? 5.774 0.320 13.461 1.00 91.88 94 LYS A C 1
ATOM 729 O O . LYS A 1 94 ? 6.299 -0.299 14.382 1.00 91.88 94 LYS A O 1
ATOM 734 N N . ASN A 1 95 ? 4.475 0.614 13.447 1.00 90.31 95 ASN A N 1
ATOM 735 C CA . ASN A 1 95 ? 3.539 0.219 14.503 1.00 90.31 95 ASN A CA 1
ATOM 736 C C . ASN A 1 95 ? 2.932 -1.182 14.290 1.00 90.31 95 ASN A C 1
ATOM 738 O O . ASN A 1 95 ? 2.107 -1.616 15.095 1.00 90.31 95 ASN A O 1
ATOM 742 N N . TRP A 1 96 ? 3.331 -1.898 13.235 1.00 83.81 96 TRP A N 1
ATOM 743 C CA . TRP A 1 96 ? 2.820 -3.229 12.917 1.00 83.81 96 TRP A CA 1
ATOM 744 C C . TRP A 1 96 ? 3.482 -4.294 13.805 1.00 83.81 96 TRP A C 1
ATOM 746 O O . TRP A 1 96 ? 4.562 -4.793 13.479 1.00 83.81 96 TRP A O 1
ATOM 756 N N . LYS A 1 97 ? 2.846 -4.616 14.937 1.00 68.44 97 LYS A N 1
ATOM 757 C CA . LYS A 1 97 ? 3.245 -5.720 15.828 1.00 68.44 97 LYS A CA 1
ATOM 758 C C . LYS A 1 97 ? 2.713 -7.067 15.353 1.00 68.44 97 LYS A C 1
ATOM 760 O O . LYS A 1 97 ? 1.600 -7.092 14.782 1.00 68.44 97 LYS A O 1
#

pLDDT: mean 73.91, std 18.73, range [29.67, 93.31]

Foldseek 3Di:
DDPLLLVLLLPQDLVLLVVVLVQLVQVVVVVVPPDPASDPFPPDDPCPVSVVVCVVSQQKDFPQDDVPTTGIHGHPVCVVCVVVSNVSSVVSNVPPD

Sequence (97 aa):
MNPKLERKLRTASKNQLQYLNDLFDSSLAVKSSGATGSQIQLEQHSLGGTVSALIKRDLVEPAGREGRNLRVELSEELKKDSDDAKNLIWSLLKNWK

Organism: NCBI:txid1802593